Protein AF-A0A848T5N1-F1 (afdb_monomer_lite)

Secondary structure (DSSP, 8-state):
--HHHHHHHHHHHHHTT-GGG-S--TT-EEEETTEEEESHHHHHHHHHHHHTT-

Foldseek 3Di:
DDPVVLVVQQVVCVVVVVLLPRPADQQDWDQDPVGIAGGSVRVSVVVVVVVVVD

Radius of gyration: 11.73 Å; chains: 1; bounding box: 29×25×24 Å

Structure (mmCIF, N/CA/C/O backbone):
data_AF-A0A848T5N1-F1
#
_entry.id   AF-A0A848T5N1-F1
#
loop_
_atom_site.group_PDB
_atom_site.id
_atom_site.type_symbol
_atom_site.label_atom_id
_atom_site.label_alt_id
_atom_site.label_comp_id
_atom_site.label_asym_id
_atom_site.label_entity_id
_atom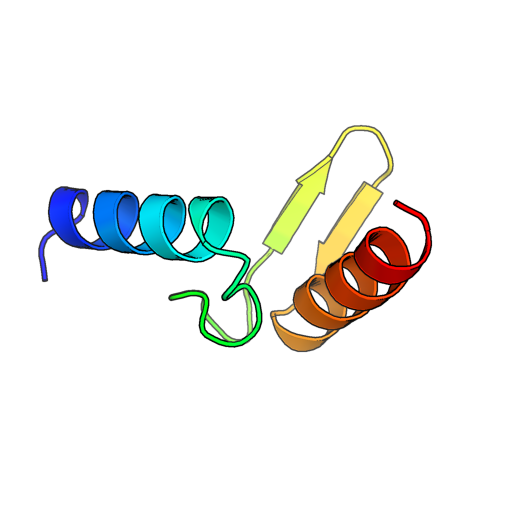_site.label_seq_id
_atom_site.pdbx_PDB_ins_code
_atom_site.Cartn_x
_atom_site.Cartn_y
_atom_site.Cartn_z
_atom_site.occupancy
_atom_site.B_iso_or_equiv
_atom_site.auth_seq_id
_atom_site.auth_comp_id
_atom_site.auth_asym_id
_atom_site.auth_atom_id
_atom_site.pdbx_PDB_model_num
ATOM 1 N N . MET A 1 1 ? -14.877 -4.742 9.555 1.00 78.62 1 MET A N 1
ATOM 2 C CA . MET A 1 1 ? -13.427 -4.885 9.764 1.00 78.62 1 MET A CA 1
ATOM 3 C C . MET A 1 1 ? -12.978 -3.752 10.665 1.00 78.62 1 MET A C 1
ATOM 5 O O . MET A 1 1 ? -13.328 -2.608 10.385 1.00 78.62 1 MET A O 1
ATOM 9 N N . SER A 1 2 ? -12.304 -4.064 11.763 1.00 96.12 2 SER A N 1
ATOM 10 C CA . SER A 1 2 ? -11.706 -3.074 12.657 1.00 96.12 2 SER A CA 1
ATOM 11 C C . SER A 1 2 ? -10.432 -2.487 12.039 1.00 96.12 2 SER A C 1
ATOM 13 O O . SER A 1 2 ? -9.876 -3.028 11.081 1.00 96.12 2 SER A O 1
ATOM 15 N N . ILE A 1 3 ? -9.946 -1.375 12.595 1.00 95.44 3 ILE A N 1
ATOM 16 C CA . ILE A 1 3 ? -8.661 -0.789 12.182 1.00 95.44 3 ILE A CA 1
ATOM 17 C C . ILE A 1 3 ? -7.518 -1.780 12.434 1.00 95.44 3 ILE A C 1
ATOM 19 O O . ILE A 1 3 ? -6.636 -1.922 11.595 1.00 95.44 3 ILE A O 1
ATOM 23 N N . GLU A 1 4 ? -7.553 -2.505 13.553 1.00 97.25 4 GLU A N 1
ATOM 24 C CA . GLU A 1 4 ? -6.540 -3.508 13.887 1.00 97.25 4 GLU A CA 1
ATOM 25 C C . GLU A 1 4 ? -6.484 -4.633 12.843 1.00 97.25 4 GLU A C 1
ATOM 27 O O . GLU A 1 4 ? -5.405 -5.002 12.383 1.00 97.25 4 GLU A O 1
ATOM 32 N N . GLU A 1 5 ? -7.643 -5.148 12.425 1.00 97.00 5 GLU A N 1
ATOM 33 C CA . GLU A 1 5 ? -7.737 -6.167 11.374 1.00 97.00 5 GLU A CA 1
ATOM 34 C C . GLU A 1 5 ? -7.220 -5.643 10.028 1.00 97.00 5 GLU A C 1
ATOM 36 O O . GLU A 1 5 ? -6.491 -6.348 9.329 1.00 97.00 5 GLU A O 1
ATOM 41 N N . LEU A 1 6 ? -7.556 -4.396 9.681 1.00 95.69 6 LEU A N 1
ATOM 42 C CA . LEU A 1 6 ? -7.092 -3.747 8.454 1.00 95.69 6 LEU A CA 1
ATOM 43 C C . LEU A 1 6 ? -5.564 -3.602 8.439 1.00 95.69 6 LEU A C 1
ATOM 45 O O . LEU A 1 6 ? -4.926 -3.935 7.441 1.00 95.69 6 LEU A O 1
ATOM 49 N N . VAL A 1 7 ? -4.982 -3.142 9.548 1.00 96.00 7 VAL A N 1
ATOM 50 C CA . VAL A 1 7 ? -3.532 -2.971 9.700 1.00 96.00 7 VAL A CA 1
ATOM 51 C C . VAL A 1 7 ? -2.819 -4.324 9.644 1.00 96.00 7 VAL A C 1
ATOM 53 O O . VAL A 1 7 ? -1.851 -4.466 8.902 1.00 96.00 7 VAL A O 1
ATOM 56 N N . LYS A 1 8 ? -3.324 -5.350 10.341 1.00 96.88 8 LYS A N 1
ATOM 57 C CA . LYS A 1 8 ? -2.765 -6.713 10.268 1.00 96.88 8 LYS A CA 1
ATOM 58 C C . LYS A 1 8 ? -2.801 -7.269 8.847 1.00 96.88 8 LYS A C 1
ATOM 60 O O . LYS A 1 8 ? -1.809 -7.827 8.386 1.00 96.88 8 LYS A O 1
ATOM 65 N N . ARG A 1 9 ? -3.920 -7.089 8.138 1.00 96.56 9 ARG A N 1
ATOM 66 C CA . ARG A 1 9 ? -4.048 -7.508 6.738 1.00 96.56 9 ARG A CA 1
ATOM 67 C C . ARG A 1 9 ? -3.050 -6.779 5.845 1.00 96.56 9 ARG A C 1
ATOM 69 O O . ARG A 1 9 ? -2.430 -7.417 5.004 1.00 96.56 9 ARG A O 1
ATOM 76 N N . TRP A 1 10 ? -2.893 -5.469 6.026 1.00 95.38 10 TRP A N 1
ATOM 77 C CA . TRP A 1 10 ? -1.908 -4.681 5.291 1.00 95.38 10 TRP A CA 1
ATOM 78 C C . TRP A 1 10 ? -0.498 -5.248 5.477 1.00 95.38 10 TRP A C 1
ATOM 80 O O . TRP A 1 10 ? 0.169 -5.536 4.487 1.00 95.38 10 TRP A O 1
ATOM 90 N N . PHE A 1 11 ? -0.049 -5.422 6.724 1.00 96.25 11 PHE A N 1
ATOM 91 C CA . PHE A 1 11 ? 1.290 -5.949 7.009 1.00 96.25 11 PHE A CA 1
ATOM 92 C C . PHE A 1 11 ? 1.483 -7.350 6.436 1.00 96.25 11 PHE A C 1
ATOM 94 O O . PHE A 1 11 ? 2.467 -7.592 5.747 1.00 96.25 11 PHE A O 1
ATOM 101 N N . ASN A 1 12 ? 0.502 -8.234 6.617 1.00 97.31 12 ASN A N 1
ATOM 102 C CA . ASN A 1 12 ? 0.569 -9.587 6.080 1.00 97.31 12 ASN A CA 1
ATOM 103 C C . ASN A 1 12 ? 0.727 -9.607 4.549 1.00 97.31 12 ASN A C 1
ATOM 105 O O . ASN A 1 12 ? 1.524 -10.385 4.032 1.00 97.31 12 ASN A O 1
ATOM 109 N N . LYS A 1 13 ? 0.016 -8.738 3.820 1.00 95.69 13 LYS A N 1
ATOM 110 C CA . LYS A 1 13 ? 0.159 -8.617 2.361 1.00 95.69 13 LYS A CA 1
ATOM 111 C C . LYS A 1 13 ? 1.573 -8.185 1.967 1.00 95.69 13 LYS A C 1
ATOM 113 O O . LYS A 1 13 ? 2.161 -8.792 1.080 1.00 95.69 13 LYS A O 1
ATOM 118 N N . TRP A 1 14 ? 2.146 -7.209 2.670 1.00 94.31 14 TRP A N 1
ATOM 119 C CA . TRP A 1 14 ? 3.527 -6.773 2.440 1.00 94.31 14 TRP A CA 1
ATOM 120 C C . TRP A 1 14 ? 4.565 -7.856 2.719 1.00 94.31 14 TRP A C 1
ATOM 122 O O . TRP A 1 14 ? 5.437 -8.091 1.890 1.00 94.31 14 TRP A O 1
ATOM 132 N N . GLU A 1 15 ? 4.458 -8.532 3.860 1.00 95.00 15 GLU A N 1
ATOM 133 C CA . GLU A 1 15 ? 5.412 -9.564 4.287 1.00 95.00 15 GLU A CA 1
ATOM 134 C C . GLU A 1 15 ? 5.430 -10.782 3.356 1.00 95.00 15 GLU A C 1
ATOM 136 O O . GLU A 1 15 ? 6.454 -11.449 3.239 1.00 95.00 15 GLU A O 1
ATOM 141 N N . ASN A 1 16 ? 4.314 -11.060 2.676 1.00 95.12 16 ASN A N 1
ATOM 142 C CA . ASN A 1 16 ? 4.195 -12.167 1.725 1.00 95.12 16 ASN A CA 1
ATOM 143 C C . ASN A 1 16 ? 4.390 -11.738 0.260 1.00 95.12 16 ASN A C 1
ATOM 145 O O . ASN A 1 16 ? 4.230 -12.566 -0.634 1.00 95.12 16 ASN A O 1
ATOM 149 N N . GLY A 1 17 ? 4.707 -10.465 -0.002 1.00 92.56 17 GLY A N 1
ATOM 150 C CA . GLY A 1 17 ? 4.892 -9.947 -1.362 1.00 92.56 17 GLY A CA 1
ATOM 151 C C . GLY A 1 17 ? 3.599 -9.792 -2.175 1.00 92.56 17 GLY A C 1
ATOM 152 O O . GLY A 1 17 ? 3.659 -9.601 -3.383 1.00 92.56 17 GLY A O 1
ATOM 153 N N . ASP A 1 18 ? 2.427 -9.833 -1.542 1.00 94.56 18 ASP A N 1
ATOM 154 C CA . ASP A 1 18 ? 1.116 -9.679 -2.189 1.00 94.56 18 ASP A CA 1
ATOM 155 C C . ASP A 1 18 ? 0.683 -8.202 -2.214 1.00 94.56 18 ASP A C 1
ATOM 157 O O . ASP A 1 18 ? -0.359 -7.796 -1.686 1.00 94.56 18 ASP A O 1
ATOM 161 N N . PHE A 1 19 ? 1.547 -7.353 -2.771 1.00 92.75 19 PHE A N 1
ATOM 162 C CA . PHE A 1 19 ? 1.360 -5.903 -2.758 1.00 92.75 19 PHE A CA 1
ATOM 163 C C . PHE A 1 19 ? 0.378 -5.400 -3.840 1.00 92.75 19 PHE A C 1
ATOM 165 O O . PHE A 1 19 ? -0.077 -4.253 -3.776 1.00 92.75 19 PHE A O 1
ATOM 172 N N . HIS A 1 20 ? -0.037 -6.246 -4.793 1.00 93.81 20 HIS A N 1
ATOM 173 C CA . HIS A 1 20 ? -1.109 -5.928 -5.753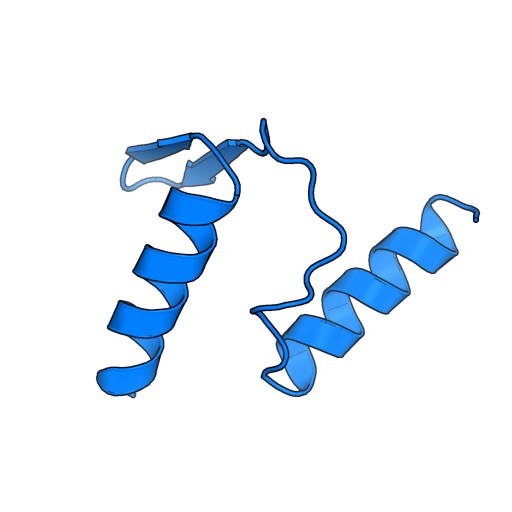 1.00 93.81 20 HIS A CA 1
ATOM 174 C C . HIS A 1 20 ? -2.496 -5.869 -5.089 1.00 93.81 20 HIS A C 1
ATOM 176 O O . HIS A 1 20 ? -3.346 -5.063 -5.491 1.00 93.81 20 HIS A O 1
ATOM 182 N N . ASP A 1 21 ? -2.720 -6.660 -4.033 1.00 94.44 21 ASP A N 1
ATOM 183 C CA . ASP A 1 21 ? -3.982 -6.728 -3.275 1.00 94.44 21 ASP A CA 1
ATOM 184 C C . ASP A 1 21 ? -3.917 -6.006 -1.913 1.00 94.44 21 ASP A C 1
ATOM 186 O O . ASP A 1 21 ? -4.536 -6.410 -0.920 1.00 94.44 21 ASP A O 1
ATOM 190 N N . LEU A 1 22 ? -3.165 -4.904 -1.839 1.00 94.88 22 LEU A N 1
ATOM 191 C CA . LEU A 1 22 ? -3.163 -4.069 -0.640 1.00 94.88 22 LEU A CA 1
ATOM 192 C C . LEU A 1 22 ? -4.555 -3.479 -0.371 1.00 94.88 22 LEU A C 1
ATOM 194 O O . LEU A 1 22 ? -5.210 -2.995 -1.301 1.00 94.88 22 LEU A O 1
ATOM 198 N N . PRO A 1 23 ? -4.999 -3.437 0.901 1.00 94.12 23 PRO A N 1
ATOM 199 C CA . PRO A 1 23 ? -6.295 -2.884 1.278 1.00 94.12 23 PRO A CA 1
ATOM 200 C C . PRO A 1 23 ? -6.250 -1.343 1.332 1.00 94.12 23 PRO A C 1
ATOM 202 O O . PRO A 1 23 ? -6.532 -0.731 2.362 1.00 94.12 23 PRO A O 1
ATOM 205 N N . ILE A 1 24 ? -5.870 -0.720 0.215 1.00 93.75 24 ILE A N 1
ATOM 206 C CA . ILE A 1 24 ? -5.753 0.730 0.029 1.00 93.75 24 ILE A CA 1
ATOM 207 C C . ILE A 1 24 ? -6.808 1.253 -0.939 1.00 93.75 24 ILE A C 1
ATOM 209 O O . ILE A 1 24 ? -7.267 0.551 -1.838 1.00 93.75 24 ILE A O 1
ATOM 213 N N . THR A 1 25 ? -7.203 2.508 -0.752 1.00 95.75 25 THR A N 1
ATOM 214 C CA . THR A 1 25 ? -8.190 3.164 -1.612 1.00 95.75 25 THR A CA 1
ATOM 215 C C . THR A 1 25 ? -7.576 3.589 -2.943 1.00 95.75 25 THR A C 1
ATOM 217 O O . THR A 1 25 ? -6.371 3.804 -3.049 1.00 95.75 25 THR A O 1
ATOM 220 N N . GLU A 1 26 ? -8.410 3.803 -3.964 1.00 95.69 26 GLU A N 1
ATOM 221 C CA . GLU A 1 26 ? -7.946 4.361 -5.245 1.00 95.69 26 GLU A CA 1
ATOM 222 C C . GLU A 1 26 ? -7.270 5.729 -5.075 1.00 95.69 26 GLU A C 1
ATOM 224 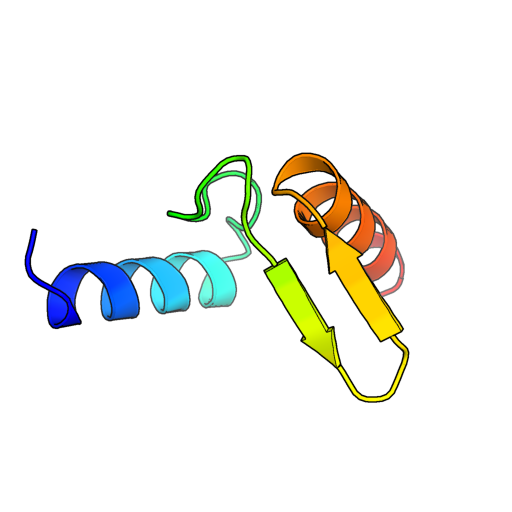O O . GLU A 1 26 ? -6.315 6.029 -5.783 1.00 95.69 26 GLU A O 1
ATOM 229 N N 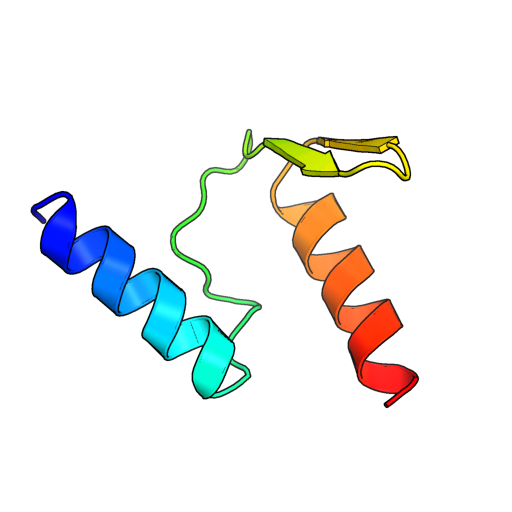. SER A 1 27 ? -7.710 6.517 -4.088 1.00 96.56 27 SER A N 1
ATOM 230 C CA . SER A 1 27 ? -7.156 7.826 -3.722 1.00 96.56 27 SER A CA 1
ATOM 231 C C . SER A 1 27 ? -6.042 7.755 -2.667 1.00 96.56 27 SER A C 1
ATOM 233 O O . SER A 1 27 ? -5.804 8.738 -1.962 1.00 96.56 27 SER A O 1
ATOM 235 N N . PHE A 1 28 ? -5.421 6.588 -2.476 1.00 96.00 28 PHE A N 1
ATOM 236 C CA . PHE A 1 28 ? -4.355 6.402 -1.495 1.00 96.00 28 PHE A CA 1
ATOM 237 C C . PHE A 1 28 ? -3.203 7.380 -1.730 1.00 96.00 28 PHE A C 1
ATOM 239 O O . PHE A 1 28 ? -2.843 7.647 -2.869 1.00 96.00 28 PHE A O 1
ATOM 246 N N . LYS A 1 29 ? -2.602 7.902 -0.662 1.00 96.50 29 LYS A N 1
ATOM 247 C CA . LYS A 1 29 ? -1.485 8.841 -0.753 1.00 96.50 29 LYS A CA 1
ATOM 248 C C . LYS A 1 29 ? -0.349 8.367 0.134 1.00 96.50 29 LYS A C 1
ATOM 250 O O . LYS A 1 29 ? -0.550 8.154 1.329 1.00 96.50 29 LYS A O 1
ATOM 255 N N . HIS A 1 30 ? 0.836 8.232 -0.447 1.00 94.50 30 HIS A N 1
ATOM 256 C CA . HIS A 1 30 ? 2.050 7.887 0.281 1.00 94.50 30 HIS A CA 1
ATOM 257 C C . HIS A 1 30 ? 3.041 9.044 0.196 1.00 94.50 30 HIS A C 1
ATOM 259 O O . HIS A 1 30 ? 3.410 9.462 -0.898 1.00 94.50 30 HIS A O 1
ATOM 265 N N . THR A 1 31 ? 3.481 9.548 1.346 1.00 96.06 31 THR A N 1
ATOM 266 C CA . THR A 1 31 ? 4.484 10.613 1.431 1.00 96.06 31 THR A CA 1
ATOM 267 C C . THR A 1 31 ? 5.763 10.036 2.013 1.00 96.06 31 THR A C 1
ATOM 269 O O . THR A 1 31 ? 5.751 9.495 3.118 1.00 96.06 31 THR A O 1
ATOM 272 N N . SER A 1 32 ? 6.865 10.188 1.288 1.00 91.50 32 SER A N 1
ATOM 273 C CA . SER A 1 32 ? 8.209 9.826 1.728 1.00 91.50 32 SER A CA 1
ATOM 274 C C . SER A 1 32 ? 9.150 11.033 1.584 1.00 91.50 32 SER A C 1
ATOM 276 O O . SER A 1 32 ? 8.780 12.034 0.964 1.00 91.50 32 SER A O 1
ATOM 278 N N . PRO A 1 33 ? 10.388 10.970 2.108 1.00 95.88 33 PRO A N 1
ATOM 279 C CA . PRO A 1 33 ? 11.391 12.014 1.879 1.00 95.88 33 PRO A CA 1
ATOM 280 C C . PRO A 1 33 ? 11.707 12.275 0.397 1.00 95.88 33 PRO A C 1
ATOM 282 O O . PRO A 1 33 ? 12.221 13.337 0.061 1.00 95.88 33 PRO A O 1
ATOM 285 N N . PHE A 1 34 ? 11.400 11.321 -0.485 1.00 90.19 34 PHE A N 1
ATOM 286 C CA . PHE A 1 34 ? 11.674 11.400 -1.921 1.00 90.19 34 PHE A CA 1
ATOM 287 C C . PHE A 1 34 ? 10.504 11.967 -2.731 1.00 90.19 34 PHE A C 1
ATOM 289 O O . PHE A 1 34 ? 10.623 12.143 -3.941 1.00 90.19 34 PHE A O 1
ATOM 296 N N . GLY A 1 35 ? 9.378 12.258 -2.078 1.00 93.25 35 GLY A N 1
ATOM 297 C CA . GLY A 1 35 ? 8.207 12.834 -2.718 1.00 93.25 35 GLY A CA 1
ATOM 298 C C . GLY A 1 35 ? 6.907 12.165 -2.299 1.00 93.25 35 GLY A C 1
ATOM 299 O O . GLY A 1 35 ? 6.813 11.453 -1.298 1.00 93.25 35 GLY A O 1
ATOM 300 N N . VAL A 1 36 ? 5.875 12.440 -3.084 1.00 95.50 36 VAL A N 1
ATOM 301 C CA . VAL A 1 36 ? 4.499 12.045 -2.812 1.00 95.50 36 VAL A CA 1
ATOM 302 C C . VAL A 1 36 ? 3.987 11.209 -3.975 1.00 95.50 36 VAL A C 1
ATOM 304 O O . VAL A 1 36 ? 4.106 11.618 -5.126 1.00 95.50 36 VAL A O 1
ATOM 307 N N . ILE A 1 37 ? 3.390 10.064 -3.659 1.00 95.56 37 ILE A N 1
ATOM 308 C CA . ILE A 1 37 ? 2.737 9.179 -4.621 1.00 95.56 37 ILE A CA 1
ATOM 309 C C . ILE A 1 37 ? 1.232 9.290 -4.411 1.00 95.56 37 ILE A C 1
ATOM 311 O O . ILE A 1 37 ? 0.751 9.124 -3.284 1.00 95.56 37 ILE A O 1
ATOM 315 N N . GLU A 1 38 ? 0.499 9.568 -5.487 1.00 96.31 38 GLU A N 1
ATOM 316 C CA . GLU A 1 38 ? -0.942 9.799 -5.442 1.00 96.31 38 GLU A CA 1
ATOM 317 C C . GLU A 1 38 ? -1.700 8.739 -6.244 1.00 96.31 38 GLU A C 1
ATOM 319 O O . GLU A 1 38 ? -1.706 8.677 -7.468 1.00 96.31 38 GLU A O 1
ATOM 324 N N . GLY A 1 39 ? -2.413 7.908 -5.511 1.00 96.19 39 GLY A N 1
ATOM 325 C CA . GLY A 1 39 ? -3.304 6.889 -6.017 1.00 96.19 39 GLY A CA 1
ATOM 326 C C . GLY A 1 39 ? -2.706 5.490 -5.977 1.00 96.19 39 GLY A C 1
ATOM 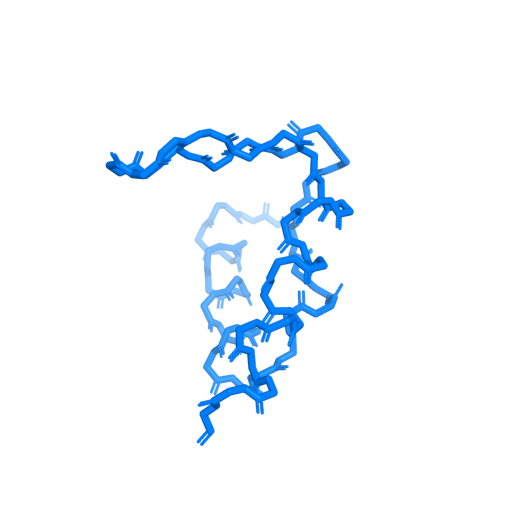327 O O . GLY A 1 39 ? -1.501 5.274 -6.138 1.00 96.19 39 GLY A O 1
ATOM 328 N N . ARG A 1 40 ? -3.593 4.507 -5.799 1.00 95.19 40 ARG A N 1
ATOM 329 C CA . ARG A 1 40 ? -3.232 3.085 -5.694 1.00 95.19 40 ARG A CA 1
ATOM 330 C C . ARG A 1 40 ? -2.408 2.608 -6.885 1.00 95.19 40 ARG A C 1
ATOM 332 O O . ARG A 1 40 ? -1.394 1.950 -6.695 1.00 95.19 40 ARG A O 1
ATOM 339 N N . LYS A 1 41 ? -2.832 2.949 -8.105 1.00 95.25 41 LYS A N 1
ATOM 340 C CA . LYS A 1 41 ? -2.168 2.497 -9.337 1.00 95.25 41 LYS A CA 1
ATOM 341 C C . LYS A 1 41 ? -0.713 2.950 -9.413 1.00 95.25 41 LYS A C 1
ATOM 343 O O . LYS A 1 41 ? 0.146 2.149 -9.752 1.00 95.25 41 LYS A O 1
ATOM 348 N N . GLN A 1 42 ? -0.446 4.213 -9.078 1.00 95.38 42 GLN A N 1
ATOM 349 C CA . GLN A 1 42 ? 0.912 4.762 -9.097 1.00 95.38 42 GLN A CA 1
ATOM 350 C C . GLN A 1 42 ? 1.779 4.120 -8.015 1.00 95.38 42 GLN A C 1
ATOM 352 O O . GLN A 1 42 ? 2.936 3.798 -8.262 1.00 95.38 42 GLN A O 1
ATOM 357 N N . TYR A 1 43 ? 1.201 3.893 -6.835 1.00 95.00 43 TYR A N 1
ATOM 358 C CA . TYR A 1 43 ? 1.892 3.229 -5.740 1.00 95.00 43 TYR A CA 1
ATOM 359 C C . TYR A 1 43 ? 2.270 1.786 -6.084 1.00 95.00 43 TYR A C 1
ATOM 361 O O . TYR A 1 43 ? 3.441 1.441 -5.991 1.00 95.00 43 TYR A O 1
ATOM 369 N N . VAL A 1 44 ? 1.319 0.970 -6.548 1.00 94.88 44 VAL A N 1
ATOM 370 C CA . VAL A 1 44 ? 1.585 -0.428 -6.933 1.00 94.88 44 VAL A CA 1
ATOM 371 C C . VAL A 1 44 ? 2.600 -0.500 -8.076 1.00 94.88 44 VAL A C 1
ATOM 373 O O . VAL A 1 44 ? 3.539 -1.276 -7.980 1.00 94.88 44 VAL A O 1
ATOM 376 N N . ALA A 1 45 ? 2.485 0.357 -9.099 1.00 94.56 45 ALA A N 1
ATOM 377 C CA . ALA A 1 45 ? 3.433 0.377 -10.216 1.00 94.56 45 ALA A CA 1
ATOM 378 C C . ALA A 1 45 ? 4.869 0.724 -9.783 1.00 94.56 45 ALA A C 1
ATOM 380 O O . ALA A 1 45 ? 5.823 0.134 -10.283 1.00 94.56 45 ALA A O 1
ATOM 381 N N . LEU A 1 46 ? 5.033 1.661 -8.840 1.00 93.19 46 LEU A N 1
ATOM 382 C CA . LEU A 1 46 ? 6.350 1.959 -8.279 1.00 93.19 46 LEU A CA 1
ATOM 383 C C . LEU A 1 46 ? 6.912 0.755 -7.518 1.00 93.19 46 LEU A C 1
ATOM 385 O O . LEU A 1 46 ? 8.094 0.452 -7.635 1.00 93.19 46 LEU A O 1
ATOM 389 N N . VAL A 1 47 ? 6.077 0.088 -6.723 1.00 92.38 47 VAL A N 1
ATOM 390 C CA . VAL A 1 47 ? 6.495 -1.079 -5.941 1.00 92.38 47 VAL A CA 1
ATOM 391 C C . VAL A 1 47 ? 6.880 -2.237 -6.860 1.00 92.38 47 VAL A C 1
ATOM 393 O O . VAL A 1 47 ? 7.928 -2.830 -6.632 1.00 92.38 47 VAL A O 1
ATOM 396 N N . ASP A 1 48 ? 6.112 -2.492 -7.924 1.00 94.31 48 ASP A N 1
ATOM 397 C CA . ASP A 1 48 ? 6.463 -3.452 -8.980 1.00 94.31 48 ASP A CA 1
ATOM 398 C C . ASP A 1 48 ? 7.853 -3.144 -9.551 1.00 94.31 48 ASP A C 1
ATOM 400 O O . ASP A 1 48 ? 8.743 -3.993 -9.507 1.00 94.31 48 ASP A O 1
ATOM 404 N N . GLN A 1 49 ? 8.080 -1.900 -9.985 1.00 92.56 49 GLN A N 1
ATOM 405 C CA . GLN A 1 49 ? 9.370 -1.476 -10.534 1.00 92.56 49 GLN A CA 1
ATOM 406 C C . GLN A 1 49 ? 10.519 -1.660 -9.532 1.00 92.56 49 GLN A C 1
ATOM 408 O O . GLN A 1 49 ? 11.622 -2.044 -9.913 1.00 92.56 49 GLN A O 1
ATOM 413 N N . LEU A 1 50 ? 10.297 -1.360 -8.252 1.00 88.25 50 LEU A N 1
ATOM 414 C CA . LEU A 1 50 ? 11.314 -1.567 -7.225 1.00 88.25 50 LEU A CA 1
ATOM 415 C C . LEU A 1 50 ? 11.565 -3.057 -6.988 1.00 88.25 50 LEU A C 1
ATOM 417 O O . LEU A 1 50 ? 12.721 -3.435 -6.851 1.00 88.25 50 LEU A O 1
ATOM 421 N N . SER A 1 51 ? 10.525 -3.893 -6.993 1.00 86.31 51 SER A N 1
ATOM 422 C CA . SER A 1 51 ? 10.637 -5.335 -6.752 1.00 86.31 51 SER A CA 1
ATOM 423 C C . SER A 1 51 ? 11.467 -6.068 -7.808 1.00 86.31 51 SER A C 1
ATOM 425 O O . SER A 1 51 ? 12.165 -7.010 -7.465 1.00 86.31 51 SER A O 1
ATOM 427 N N . GLU A 1 52 ? 11.472 -5.601 -9.061 1.00 80.00 52 GLU A N 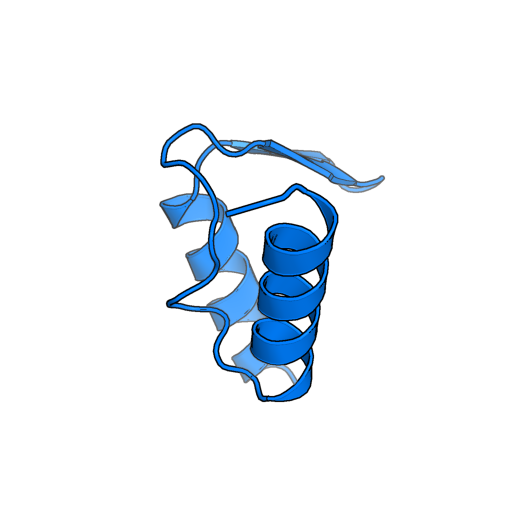1
ATOM 428 C CA . GLU A 1 52 ? 12.325 -6.157 -10.123 1.00 80.00 52 GLU A CA 1
ATOM 429 C C . GLU A 1 52 ? 13.823 -5.861 -9.919 1.00 80.00 52 GLU A C 1
ATOM 431 O O . GLU A 1 52 ? 14.673 -6.499 -10.540 1.00 80.00 52 GLU A O 1
ATOM 436 N N . ASN A 1 53 ? 14.155 -4.881 -9.073 1.00 72.06 53 ASN A N 1
ATOM 437 C CA . ASN A 1 53 ? 15.529 -4.450 -8.815 1.00 72.06 53 ASN A CA 1
ATOM 438 C C . ASN A 1 53 ? 16.157 -5.092 -7.559 1.00 72.06 53 ASN A C 1
ATOM 440 O O . ASN A 1 53 ? 17.302 -4.761 -7.240 1.00 72.06 53 ASN A O 1
ATOM 444 N N . PHE A 1 54 ? 15.440 -5.978 -6.855 1.00 57.75 54 PHE A N 1
ATOM 445 C CA . PHE A 1 54 ? 15.893 -6.686 -5.647 1.00 57.75 54 PHE A CA 1
ATOM 446 C C . PHE A 1 54 ? 15.838 -8.205 -5.830 1.00 57.75 54 PHE A C 1
ATOM 448 O O . PHE A 1 54 ? 16.709 -8.879 -5.233 1.00 57.75 54 PHE A O 1
#

pLDDT: mean 93.0, std 6.7, range [57.75, 97.31]

Sequence (54 aa):
MSIEELVKRWFNKWENGDFHDLPITESFKHTSPFGVIEGRKQYVALVDQLSENF